Protein AF-A0A1C5VBC5-F1 (afdb_monomer)

Secondary structure (DSSP, 8-state):
--HHHHHHHHHHHHHHHHHHTT-TTTEEEEEESS----S-SEEE-TTT--EEEEEEHHHHTTS-HHHHHHHHHHHHHHHHHHHT-

Mean predicted aligned error: 3.76 Å

Radius of gyration: 12.6 Å; Cα contacts (8 Å, |Δi|>4): 82; chains: 1; bounding box: 28×31×28 Å

Structure (mmCIF, N/CA/C/O backbone):
data_AF-A0A1C5VBC5-F1
#
_entry.id   AF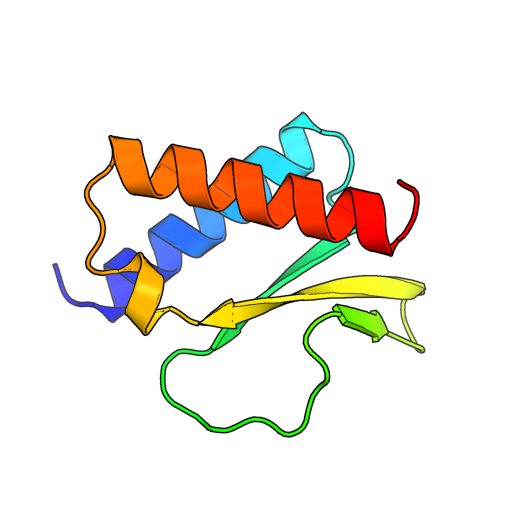-A0A1C5VBC5-F1
#
loop_
_atom_site.group_PDB
_atom_site.id
_atom_site.type_symbol
_atom_site.label_atom_id
_atom_site.label_alt_id
_atom_site.label_comp_id
_atom_site.label_asym_id
_atom_site.label_entity_id
_atom_site.label_seq_id
_atom_site.pdbx_PDB_ins_code
_atom_site.Cartn_x
_atom_site.Cartn_y
_atom_site.Cartn_z
_atom_site.occupancy
_atom_site.B_iso_or_equiv
_atom_site.auth_seq_id
_atom_site.auth_comp_id
_atom_site.auth_asym_id
_atom_site.auth_atom_id
_atom_site.pdbx_PDB_model_num
ATOM 1 N N . MET A 1 1 ? -15.774 4.995 16.156 1.00 57.00 1 MET A N 1
ATOM 2 C CA . MET A 1 1 ? -15.730 3.885 15.173 1.00 57.00 1 MET A CA 1
ATOM 3 C C . MET A 1 1 ? -14.908 2.739 15.742 1.00 57.00 1 MET A C 1
ATOM 5 O O . MET A 1 1 ? -13.990 2.998 16.507 1.00 57.00 1 MET A O 1
ATOM 9 N N . GLN A 1 2 ? -15.201 1.485 15.388 1.00 82.62 2 GLN A N 1
ATOM 10 C CA . GLN A 1 2 ? -14.304 0.372 15.725 1.00 82.62 2 GLN A CA 1
ATOM 11 C C . GLN A 1 2 ? -13.029 0.466 14.869 1.00 82.62 2 GLN A C 1
ATOM 13 O O . GLN A 1 2 ? -13.129 0.756 13.678 1.00 82.62 2 GLN A O 1
ATOM 18 N N . LYS A 1 3 ? -11.844 0.179 15.432 1.00 82.56 3 LYS A N 1
ATOM 19 C CA . LYS A 1 3 ? -10.544 0.249 14.719 1.00 82.56 3 LYS A CA 1
ATOM 20 C C . LYS A 1 3 ? -10.538 -0.506 13.381 1.00 82.56 3 LYS A C 1
ATOM 22 O O . LYS A 1 3 ? -9.922 -0.073 12.416 1.00 82.56 3 LYS A O 1
ATOM 27 N N . LYS A 1 4 ? -11.295 -1.602 13.293 1.00 86.19 4 LYS A N 1
ATOM 28 C CA . LYS A 1 4 ? -11.478 -2.385 12.063 1.00 86.19 4 LYS A CA 1
ATOM 29 C C . LYS A 1 4 ? -12.147 -1.594 10.930 1.00 86.19 4 LYS A C 1
ATOM 31 O O . LYS A 1 4 ? -11.825 -1.810 9.768 1.00 86.19 4 LYS A O 1
ATOM 36 N N . GLN A 1 5 ? -13.070 -0.690 11.255 1.00 89.44 5 GLN A N 1
ATOM 37 C CA . GLN A 1 5 ? -13.731 0.172 10.274 1.00 89.44 5 GLN A CA 1
ATOM 38 C C . GLN A 1 5 ? -12.764 1.240 9.749 1.00 89.44 5 GLN A C 1
ATOM 40 O O . GLN A 1 5 ? -12.627 1.386 8.539 1.00 89.44 5 GLN A O 1
ATOM 45 N N . ILE A 1 6 ? -12.006 1.871 10.650 1.00 90.50 6 ILE A N 1
ATOM 46 C CA . ILE A 1 6 ? -10.950 2.836 10.306 1.00 90.50 6 ILE A CA 1
ATOM 47 C C . ILE A 1 6 ? -9.913 2.182 9.379 1.00 90.50 6 ILE A C 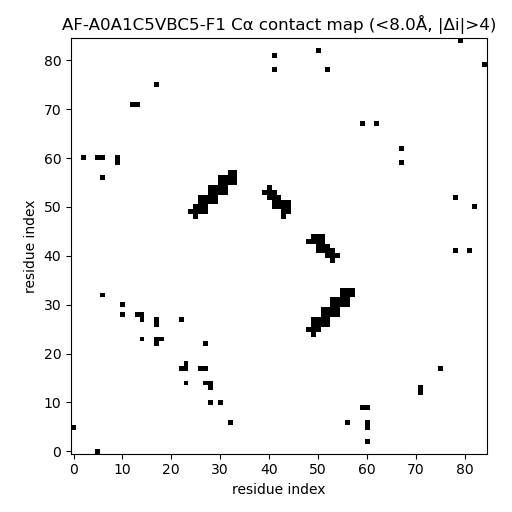1
ATOM 49 O O . ILE A 1 6 ? -9.569 2.726 8.334 1.00 90.50 6 ILE A O 1
ATOM 53 N N . ASN A 1 7 ? -9.478 0.956 9.691 1.00 92.06 7 ASN A N 1
ATOM 54 C CA . ASN A 1 7 ? -8.546 0.216 8.838 1.00 92.06 7 ASN A CA 1
ATOM 55 C C . ASN A 1 7 ? -9.085 0.019 7.408 1.00 92.06 7 ASN A C 1
ATOM 57 O O . ASN A 1 7 ? -8.332 0.178 6.447 1.00 92.06 7 ASN A O 1
ATOM 61 N N . LYS A 1 8 ? -10.376 -0.309 7.249 1.00 93.38 8 LYS A N 1
ATOM 62 C CA . LYS A 1 8 ? -11.002 -0.459 5.923 1.00 93.38 8 LYS A CA 1
ATOM 63 C C . LYS A 1 8 ? -10.993 0.851 5.140 1.00 93.38 8 LYS A C 1
ATOM 65 O O . LYS A 1 8 ? -10.689 0.834 3.949 1.00 93.38 8 LYS A O 1
ATOM 70 N N . GLU A 1 9 ? -11.301 1.963 5.799 1.00 93.94 9 GLU A N 1
ATOM 71 C CA . GLU A 1 9 ? -11.297 3.295 5.185 1.00 93.94 9 GLU A CA 1
ATOM 72 C C . GLU A 1 9 ? -9.892 3.691 4.724 1.00 93.94 9 GLU A C 1
ATOM 74 O O . GLU A 1 9 ? -9.710 4.141 3.596 1.00 93.94 9 GLU A O 1
ATOM 79 N N . ILE A 1 10 ? -8.875 3.420 5.539 1.00 94.12 10 ILE A N 1
ATOM 80 C CA . ILE A 1 10 ? -7.472 3.664 5.194 1.00 94.12 10 ILE A CA 1
ATOM 81 C C . ILE A 1 10 ? -7.041 2.830 3.978 1.00 94.12 10 ILE A C 1
ATOM 83 O O . ILE A 1 10 ? -6.448 3.361 3.038 1.00 94.12 10 ILE A O 1
ATOM 87 N N . ILE A 1 11 ? -7.362 1.531 3.955 1.00 95.50 11 ILE A N 1
ATOM 88 C CA . ILE A 1 11 ? -7.060 0.652 2.811 1.00 95.50 11 ILE A CA 1
ATOM 89 C C . ILE A 1 11 ? -7.759 1.162 1.546 1.00 95.50 11 ILE A C 1
ATOM 91 O O . ILE A 1 11 ? -7.176 1.149 0.459 1.00 95.50 11 ILE A O 1
ATOM 95 N N . HIS A 1 12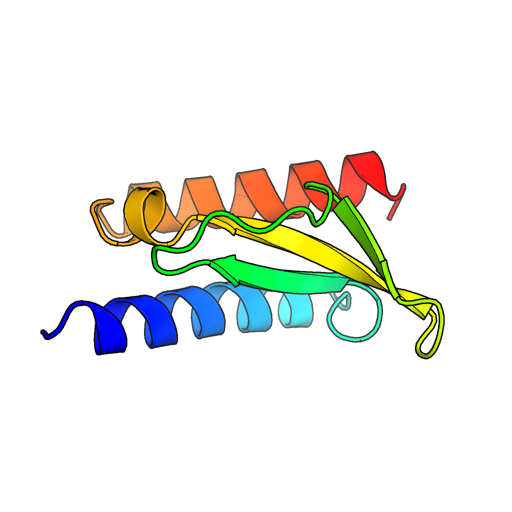 ? -8.999 1.636 1.678 1.00 95.94 12 HIS A N 1
ATOM 96 C CA . HIS A 1 12 ? -9.726 2.239 0.572 1.00 95.94 12 HIS A CA 1
ATOM 97 C C . HIS A 1 12 ? -9.027 3.508 0.062 1.00 95.94 12 HIS A C 1
ATOM 99 O O . HIS A 1 12 ? -8.806 3.617 -1.144 1.00 95.94 12 HIS A O 1
ATOM 105 N N . LYS A 1 13 ? -8.588 4.411 0.953 1.00 95.56 13 LYS A N 1
ATOM 106 C CA . LYS A 1 13 ? -7.817 5.613 0.585 1.00 95.56 13 LYS A CA 1
ATOM 107 C C . LYS A 1 13 ? -6.530 5.253 -0.177 1.00 95.56 13 LYS A C 1
ATOM 109 O O . LYS A 1 13 ? -6.268 5.846 -1.222 1.00 95.56 13 LYS A O 1
ATOM 114 N N . PHE A 1 14 ? -5.783 4.232 0.261 1.00 96.44 14 PHE A N 1
ATOM 115 C CA . PHE A 1 14 ? -4.616 3.723 -0.479 1.00 96.44 14 PHE A CA 1
ATOM 116 C C . PHE A 1 14 ? -4.970 3.288 -1.902 1.00 96.44 14 PHE A C 1
ATOM 118 O O . PHE A 1 14 ? -4.354 3.744 -2.863 1.00 96.44 14 PHE A O 1
ATOM 125 N N . ARG A 1 15 ? -5.973 2.417 -2.051 1.00 96.44 15 ARG A N 1
ATOM 126 C CA . ARG A 1 15 ? -6.365 1.873 -3.360 1.00 96.44 15 ARG A CA 1
ATOM 127 C C . ARG A 1 15 ? -6.915 2.942 -4.296 1.00 96.44 15 ARG A C 1
ATOM 129 O O . ARG A 1 15 ? -6.600 2.926 -5.481 1.00 96.44 15 ARG A O 1
ATOM 136 N N . MET A 1 16 ? -7.674 3.900 -3.768 1.00 96.56 16 MET A N 1
ATOM 137 C CA . MET A 1 16 ? -8.135 5.054 -4.538 1.00 96.56 16 MET A CA 1
ATOM 138 C C . MET A 1 16 ? -6.961 5.901 -5.029 1.00 96.56 16 MET A C 1
ATOM 140 O O . MET A 1 16 ? -6.930 6.264 -6.201 1.00 96.56 16 MET A O 1
ATOM 144 N N . LYS A 1 17 ? -5.957 6.156 -4.181 1.00 95.75 17 LYS A N 1
ATOM 145 C CA . LYS A 1 17 ? -4.763 6.906 -4.590 1.00 95.75 17 LYS A CA 1
ATOM 146 C C . LYS A 1 17 ? -3.957 6.163 -5.659 1.00 95.75 17 LYS A C 1
ATOM 148 O O . LYS A 1 17 ? -3.539 6.781 -6.632 1.00 95.75 17 LYS A O 1
ATOM 153 N N . LEU A 1 18 ? -3.785 4.848 -5.515 1.00 95.44 18 LEU A N 1
ATOM 154 C CA . LEU A 1 18 ? -3.124 4.010 -6.521 1.00 95.44 18 LEU A CA 1
ATOM 155 C C . LEU A 1 18 ? -3.857 4.057 -7.865 1.00 95.44 18 LEU A C 1
ATOM 157 O O . LEU A 1 18 ? -3.209 4.225 -8.895 1.00 95.44 18 LEU A O 1
ATOM 161 N N . ARG A 1 19 ? -5.194 4.012 -7.844 1.00 96.12 19 ARG A N 1
ATOM 162 C CA . ARG A 1 19 ? -6.032 4.153 -9.040 1.00 96.12 19 ARG A CA 1
ATOM 163 C C . ARG A 1 19 ? -5.884 5.519 -9.709 1.00 96.12 19 ARG A C 1
ATOM 165 O O . ARG A 1 19 ? -5.725 5.606 -10.921 1.00 96.12 19 ARG A O 1
ATOM 172 N N . THR A 1 20 ? -5.874 6.600 -8.929 1.00 95.12 20 THR A N 1
ATOM 173 C CA . THR A 1 20 ? -5.624 7.954 -9.454 1.00 95.12 20 THR A CA 1
ATOM 174 C C . THR A 1 20 ? -4.254 8.058 -10.133 1.00 95.12 20 THR A C 1
ATOM 176 O O . THR A 1 20 ? -4.099 8.794 -11.105 1.00 95.12 20 THR A O 1
ATOM 179 N N . LEU A 1 21 ? -3.268 7.294 -9.658 1.00 93.62 21 LEU A N 1
ATOM 180 C CA . LEU A 1 21 ? -1.921 7.231 -10.227 1.00 93.62 21 LEU A CA 1
ATOM 181 C C . LEU A 1 21 ? -1.773 6.208 -11.368 1.00 93.62 21 LEU A C 1
ATOM 183 O O . LEU A 1 21 ? -0.679 6.101 -11.918 1.00 93.62 21 LEU A O 1
ATOM 187 N N . LYS A 1 22 ? -2.838 5.482 -11.743 1.00 94.69 22 LYS A N 1
ATOM 188 C CA . LYS A 1 22 ? -2.815 4.389 -12.736 1.00 94.69 22 LYS A CA 1
ATOM 189 C C . LYS A 1 22 ? -1.838 3.259 -12.376 1.00 94.69 22 LYS A C 1
ATOM 191 O O . LYS A 1 22 ? -1.155 2.703 -13.240 1.00 94.69 22 LYS A O 1
ATOM 196 N N . LEU A 1 23 ? -1.710 2.972 -11.081 1.00 93.62 23 LEU A N 1
ATOM 197 C CA . LEU A 1 23 ? -0.816 1.951 -10.529 1.00 93.62 23 LEU A CA 1
ATOM 198 C C . LEU A 1 23 ? -1.565 0.742 -9.966 1.00 93.62 23 LEU A C 1
ATOM 200 O O . LEU A 1 23 ? -0.920 -0.204 -9.533 1.00 93.62 23 LEU A O 1
ATOM 204 N N . GLU A 1 24 ? -2.894 0.739 -9.970 1.00 92.69 24 GLU A N 1
ATOM 205 C CA . GLU A 1 24 ? -3.742 -0.279 -9.343 1.00 92.69 24 GLU A CA 1
ATOM 206 C C . GLU A 1 24 ? -3.491 -1.707 -9.847 1.00 92.69 24 GLU A C 1
ATOM 208 O O . GLU A 1 24 ? -3.643 -2.659 -9.078 1.00 92.69 24 GLU A O 1
ATOM 213 N N . ASP A 1 25 ? -3.061 -1.854 -11.101 1.00 92.44 25 ASP A N 1
ATOM 214 C CA . ASP A 1 25 ? -2.742 -3.147 -11.714 1.00 92.44 25 ASP A CA 1
ATOM 215 C C . ASP A 1 25 ? -1.317 -3.610 -11.385 1.00 92.44 25 ASP A C 1
ATOM 217 O O . ASP A 1 25 ? -1.026 -4.803 -11.399 1.00 92.44 25 ASP A O 1
ATOM 221 N N . LYS A 1 26 ? -0.424 -2.672 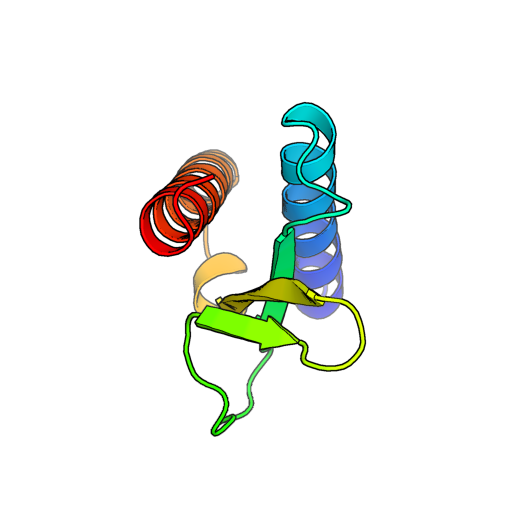-11.048 1.00 93.69 26 LYS A N 1
ATOM 222 C CA . LYS A 1 26 ? 1.010 -2.923 -10.838 1.00 93.69 26 LYS A CA 1
ATOM 223 C C . LYS A 1 26 ? 1.417 -2.941 -9.372 1.00 93.69 26 LYS A C 1
ATOM 225 O O . LYS A 1 26 ? 2.371 -3.628 -9.031 1.00 93.69 26 LYS A O 1
ATOM 230 N N . LEU A 1 27 ? 0.726 -2.189 -8.522 1.00 95.69 27 LEU A N 1
ATOM 231 C CA . LEU A 1 27 ? 1.081 -1.939 -7.133 1.00 95.69 27 LEU A CA 1
ATOM 232 C C . LEU A 1 27 ? -0.166 -2.027 -6.247 1.00 95.69 27 LEU A C 1
ATOM 234 O O . LEU A 1 27 ? -1.211 -1.471 -6.576 1.00 95.69 27 LEU A O 1
ATOM 238 N N . ASP A 1 28 ? -0.059 -2.701 -5.105 1.00 96.25 28 ASP A N 1
ATOM 239 C CA . ASP A 1 28 ? -1.111 -2.739 -4.084 1.00 96.25 28 ASP A CA 1
ATOM 240 C C . ASP A 1 28 ? -0.542 -2.625 -2.668 1.00 96.25 28 ASP A C 1
ATOM 242 O O . ASP A 1 28 ? 0.631 -2.907 -2.402 1.00 96.25 28 ASP A O 1
ATOM 246 N N . VAL A 1 29 ? -1.416 -2.256 -1.737 1.00 95.50 29 VAL A N 1
ATOM 247 C CA . VAL A 1 29 ? -1.102 -2.204 -0.311 1.00 95.50 29 VAL A CA 1
ATOM 248 C C . VAL A 1 29 ? -1.383 -3.554 0.349 1.00 95.50 29 VAL A C 1
ATOM 250 O O . VAL A 1 29 ? -2.423 -4.176 0.125 1.00 95.50 29 VAL A O 1
ATOM 253 N N . PHE A 1 30 ? -0.478 -3.997 1.220 1.00 94.56 30 PHE A N 1
ATOM 254 C CA . PHE A 1 30 ? -0.674 -5.163 2.077 1.00 94.56 30 PHE A CA 1
ATOM 255 C C . PHE A 1 30 ? -0.795 -4.734 3.549 1.00 94.56 30 PHE A C 1
ATOM 257 O O . PHE A 1 30 ? 0.223 -4.497 4.214 1.00 94.56 30 PHE A O 1
ATOM 264 N N . PRO A 1 31 ? -2.027 -4.611 4.073 1.00 93.06 31 PRO A N 1
ATOM 265 C CA . PRO A 1 31 ? -2.265 -4.156 5.434 1.00 93.06 31 PRO A CA 1
ATOM 266 C C . PRO A 1 31 ? -1.960 -5.256 6.456 1.00 93.06 31 PRO A C 1
ATOM 268 O O . PRO A 1 31 ? -2.325 -6.419 6.281 1.00 93.06 31 PRO A O 1
ATOM 271 N N . ILE A 1 32 ? -1.332 -4.875 7.565 1.00 90.25 32 ILE A N 1
ATOM 272 C CA . ILE A 1 32 ? -1.098 -5.732 8.727 1.00 90.25 32 ILE A CA 1
ATOM 273 C C . ILE A 1 32 ? -1.765 -5.112 9.935 1.00 90.25 32 ILE A C 1
ATOM 275 O O . ILE A 1 32 ? -1.371 -4.040 10.387 1.00 90.25 32 ILE A O 1
ATOM 279 N N . GLU A 1 33 ? -2.756 -5.812 10.478 1.00 83.62 33 GLU A N 1
ATOM 280 C CA . GLU A 1 33 ? -3.505 -5.318 11.629 1.00 83.62 33 GLU A CA 1
ATOM 281 C C . GLU A 1 33 ? -2.715 -5.439 12.934 1.00 83.62 33 GLU A C 1
ATOM 283 O O . GLU A 1 33 ? -2.583 -4.448 13.640 1.00 83.62 33 GLU A O 1
ATOM 28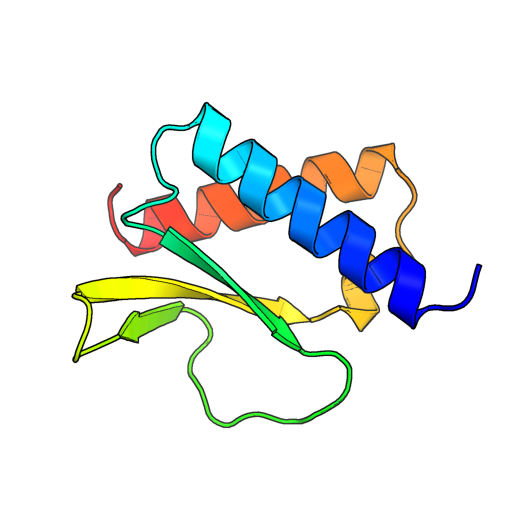8 N N . ASN A 1 34 ? -2.193 -6.631 13.252 1.00 70.00 34 ASN A N 1
ATOM 289 C CA . ASN A 1 34 ? -1.526 -6.880 14.541 1.00 70.00 34 ASN A CA 1
ATOM 290 C C . ASN A 1 34 ? -0.516 -8.042 14.543 1.00 70.00 34 ASN A C 1
ATOM 292 O O . ASN A 1 34 ? 0.037 -8.392 15.581 1.00 70.00 34 ASN A O 1
ATOM 296 N N . THR A 1 35 ? -0.288 -8.691 13.401 1.00 66.44 35 THR A N 1
ATOM 297 C CA . THR A 1 35 ? 0.492 -9.935 13.328 1.00 66.44 35 THR A CA 1
ATOM 298 C C . THR A 1 35 ? 1.888 -9.717 12.771 1.00 66.44 35 THR A C 1
ATOM 300 O O . THR A 1 35 ? 2.065 -9.109 11.714 1.00 66.44 35 THR A O 1
ATOM 303 N N . PHE A 1 36 ? 2.881 -10.313 13.430 1.00 63.81 36 PHE A N 1
ATOM 304 C CA . PHE A 1 36 ? 4.228 -10.434 12.890 1.00 63.81 36 PHE A CA 1
ATOM 305 C C . PHE A 1 36 ? 4.198 -11.341 11.652 1.00 63.81 36 PHE A C 1
ATOM 307 O O . PHE A 1 36 ? 3.988 -12.549 11.753 1.00 63.81 36 PHE A O 1
ATOM 314 N N . THR A 1 37 ? 4.375 -10.765 10.462 1.00 76.25 37 THR A N 1
ATOM 315 C CA . THR A 1 37 ? 4.469 -11.538 9.216 1.00 76.25 37 THR A CA 1
ATOM 316 C C . THR A 1 37 ? 5.903 -11.521 8.702 1.00 76.25 37 THR A C 1
ATOM 318 O O . THR A 1 37 ? 6.522 -10.462 8.614 1.00 76.25 37 THR A O 1
ATOM 321 N N . ARG A 1 38 ? 6.418 -12.689 8.293 1.00 81.25 38 ARG A N 1
ATOM 322 C CA . ARG A 1 38 ? 7.779 -12.847 7.740 1.00 81.25 38 ARG A CA 1
ATOM 323 C C . ARG A 1 38 ? 7.960 -12.261 6.334 1.00 81.25 38 ARG A C 1
ATOM 325 O O . ARG A 1 38 ? 9.069 -12.273 5.814 1.00 81.25 38 ARG A O 1
ATOM 332 N N . ARG A 1 39 ? 6.888 -11.768 5.698 1.00 82.75 39 ARG A N 1
ATOM 333 C CA . ARG A 1 39 ? 6.987 -11.129 4.377 1.00 82.75 39 ARG A CA 1
ATOM 334 C C . ARG A 1 39 ? 7.851 -9.877 4.464 1.00 82.75 39 ARG A C 1
ATOM 336 O O . ARG A 1 39 ? 7.741 -9.113 5.428 1.00 82.75 39 ARG A O 1
ATOM 343 N N . GLN A 1 40 ? 8.670 -9.675 3.439 1.00 89.06 40 GLN A N 1
ATOM 344 C CA . GLN A 1 40 ? 9.471 -8.468 3.274 1.00 89.06 40 GLN A CA 1
ATOM 345 C C . GLN A 1 40 ? 8.566 -7.229 3.194 1.00 89.06 40 GLN A C 1
ATOM 347 O O . GLN A 1 40 ? 7.359 -7.333 2.964 1.00 89.06 40 GLN A O 1
ATOM 352 N N . ARG A 1 41 ? 9.135 -6.042 3.431 1.00 90.62 41 ARG A N 1
ATOM 353 C CA . ARG A 1 41 ? 8.381 -4.780 3.353 1.00 90.62 41 ARG A CA 1
ATOM 354 C C . ARG A 1 41 ? 7.863 -4.516 1.938 1.00 90.62 41 ARG A C 1
ATOM 356 O O . ARG A 1 41 ? 6.764 -3.998 1.796 1.00 90.62 41 ARG A O 1
ATOM 363 N N . TYR A 1 42 ? 8.633 -4.915 0.934 1.00 95.00 42 TYR A N 1
ATOM 364 C CA . TYR A 1 42 ? 8.312 -4.806 -0.480 1.00 95.00 42 TYR A CA 1
ATOM 365 C C . TYR A 1 42 ? 8.556 -6.167 -1.125 1.00 95.00 42 TYR A C 1
ATOM 367 O O . TYR A 1 42 ? 9.548 -6.817 -0.801 1.00 95.00 42 TYR A O 1
ATOM 375 N N . TRP A 1 43 ? 7.655 -6.622 -1.988 1.00 95.50 43 TRP A N 1
ATOM 376 C CA . TRP A 1 43 ? 7.867 -7.827 -2.792 1.00 95.50 43 TRP A CA 1
ATOM 377 C C . TRP A 1 43 ? 7.009 -7.790 -4.053 1.00 95.50 43 TRP A C 1
ATOM 379 O O . TRP A 1 43 ? 6.045 -7.031 -4.135 1.00 95.50 43 TRP A O 1
ATOM 389 N N . ILE A 1 44 ? 7.346 -8.641 -5.017 1.00 94.69 44 ILE A N 1
ATOM 390 C CA . ILE A 1 44 ? 6.526 -8.908 -6.198 1.00 94.69 44 ILE A CA 1
ATOM 391 C C . ILE A 1 44 ? 5.880 -10.276 -6.007 1.00 94.69 44 ILE A C 1
ATOM 393 O O . ILE A 1 44 ? 6.541 -11.235 -5.606 1.00 94.69 44 ILE A O 1
ATOM 397 N N . ASP A 1 45 ? 4.577 -10.365 -6.239 1.00 92.81 45 ASP A N 1
ATOM 398 C CA . ASP A 1 45 ? 3.877 -11.640 -6.276 1.00 92.81 45 ASP A CA 1
ATOM 399 C C . ASP A 1 45 ? 4.270 -12.407 -7.542 1.00 92.81 45 ASP A C 1
ATOM 401 O O . ASP A 1 45 ? 4.018 -11.959 -8.658 1.00 92.81 45 ASP A O 1
ATOM 405 N N . GLY A 1 46 ? 4.888 -13.575 -7.364 1.00 89.19 46 GLY A N 1
ATOM 406 C CA . GLY A 1 46 ? 5.369 -14.404 -8.468 1.00 89.19 46 GLY A CA 1
ATOM 407 C C . GLY A 1 46 ? 4.261 -14.990 -9.347 1.00 89.19 46 GLY A C 1
ATOM 408 O O . GLY A 1 46 ? 4.561 -15.436 -10.448 1.00 89.19 46 GLY A O 1
ATOM 409 N N . GLN A 1 47 ? 3.001 -14.994 -8.894 1.00 90.44 47 GLN A N 1
ATOM 410 C CA . GLN A 1 47 ? 1.875 -15.477 -9.702 1.00 90.44 47 GLN A CA 1
ATOM 411 C C . GLN A 1 47 ? 1.293 -14.382 -10.596 1.00 90.44 47 GLN A C 1
ATOM 413 O O . GLN A 1 47 ? 0.990 -14.627 -11.760 1.00 90.44 47 GLN A O 1
ATOM 418 N N . THR A 1 48 ? 1.121 -13.178 -10.050 1.00 90.31 48 THR A N 1
ATOM 419 C CA . THR A 1 48 ? 0.443 -12.071 -10.742 1.00 90.31 48 THR A CA 1
ATOM 420 C C . THR A 1 48 ? 1.407 -11.049 -11.343 1.00 90.31 48 THR A C 1
ATOM 422 O O . THR A 1 48 ? 0.996 -10.231 -12.159 1.00 90.31 48 THR A O 1
ATOM 425 N N . GLY A 1 49 ? 2.677 -11.050 -10.929 1.00 91.75 49 GLY A N 1
ATOM 426 C CA . GLY A 1 49 ? 3.639 -9.990 -11.240 1.00 91.75 49 GLY A CA 1
ATOM 427 C C . GLY A 1 49 ? 3.349 -8.670 -10.516 1.00 91.75 49 GLY A C 1
ATOM 428 O O . GLY A 1 49 ? 4.047 -7.682 -10.744 1.00 91.75 49 GLY A O 1
ATOM 429 N N . LYS A 1 50 ? 2.337 -8.631 -9.639 1.00 94.38 50 LYS A N 1
ATOM 430 C CA . LYS A 1 50 ? 1.925 -7.419 -8.930 1.00 94.38 50 LYS A CA 1
ATOM 431 C C . LYS A 1 50 ? 2.880 -7.118 -7.779 1.00 94.38 50 LYS A C 1
ATOM 433 O O . LYS A 1 50 ? 3.194 -7.991 -6.967 1.00 94.38 50 LYS A O 1
ATOM 438 N N . ALA A 1 51 ? 3.330 -5.874 -7.689 1.00 95.94 51 ALA A N 1
ATOM 439 C CA . ALA A 1 51 ? 4.137 -5.384 -6.588 1.00 95.94 51 ALA A CA 1
ATOM 440 C C . ALA A 1 51 ? 3.264 -5.082 -5.363 1.00 95.94 51 ALA A C 1
ATOM 442 O O . ALA A 1 51 ? 2.149 -4.570 -5.468 1.00 95.94 51 ALA A O 1
ATOM 443 N N . PHE A 1 52 ? 3.788 -5.370 -4.179 1.00 95.50 52 PHE A N 1
ATOM 444 C CA . PHE A 1 52 ? 3.120 -5.125 -2.910 1.00 95.50 52 PHE A CA 1
ATOM 445 C C . PHE A 1 52 ? 4.046 -4.400 -1.946 1.00 95.50 52 PHE A C 1
ATOM 447 O O . PHE A 1 52 ? 5.241 -4.695 -1.863 1.00 95.50 52 PHE A O 1
ATOM 454 N N . PHE A 1 53 ? 3.467 -3.490 -1.165 1.00 95.12 53 PHE A N 1
ATOM 455 C CA . PHE A 1 53 ? 4.139 -2.860 -0.035 1.00 95.12 53 PHE A CA 1
ATOM 456 C C . PHE A 1 53 ? 3.350 -3.070 1.254 1.00 95.12 53 PHE A C 1
ATOM 458 O O . PHE A 1 53 ? 2.128 -2.926 1.314 1.00 95.12 53 PHE A O 1
ATOM 465 N N . LYS A 1 54 ? 4.071 -3.438 2.307 1.00 93.31 54 LYS A N 1
ATOM 466 C CA . LYS A 1 54 ? 3.532 -3.722 3.632 1.00 93.31 54 LYS A CA 1
ATOM 467 C C . LYS A 1 54 ? 3.259 -2.431 4.395 1.00 93.31 54 LYS A C 1
ATOM 469 O O . LYS A 1 54 ? 4.112 -1.546 4.443 1.00 93.31 54 LYS A O 1
ATOM 474 N N . VAL A 1 55 ? 2.120 -2.386 5.082 1.00 92.38 55 VAL A N 1
ATOM 475 C CA . VAL A 1 55 ? 1.738 -1.272 5.953 1.00 92.38 55 VAL A CA 1
ATOM 476 C C . VAL A 1 55 ? 1.205 -1.796 7.280 1.00 92.38 55 VAL A C 1
ATOM 478 O O . VAL A 1 55 ? 0.311 -2.639 7.305 1.00 92.38 55 VAL A O 1
ATOM 481 N N . HIS A 1 56 ? 1.745 -1.290 8.386 1.00 90.62 56 HIS A N 1
ATOM 482 C CA . HIS A 1 56 ? 1.241 -1.583 9.723 1.00 90.62 56 HIS A CA 1
ATOM 483 C C . HIS A 1 56 ? 0.066 -0.654 10.033 1.00 90.62 56 HIS A C 1
ATOM 485 O O . HIS A 1 56 ? 0.205 0.565 10.079 1.00 90.62 56 HIS A O 1
ATOM 491 N N . MET A 1 57 ? -1.118 -1.234 10.218 1.00 91.12 57 MET A N 1
ATOM 492 C CA . MET A 1 57 ? -2.350 -0.468 10.408 1.00 91.12 57 MET A CA 1
ATOM 493 C C . MET A 1 57 ? -2.414 0.196 11.780 1.00 91.12 57 MET A C 1
ATOM 495 O O . MET A 1 57 ? -3.097 1.204 11.922 1.00 91.12 57 MET A O 1
ATOM 499 N N . TRP A 1 58 ? -1.697 -0.343 12.771 1.00 87.94 58 TRP A N 1
ATOM 500 C CA . TRP A 1 58 ? -1.574 0.268 14.095 1.00 87.94 58 TRP A CA 1
ATOM 501 C C . TRP A 1 58 ? -0.971 1.674 14.025 1.00 87.94 58 TRP A C 1
ATOM 503 O O . TRP A 1 58 ? -1.477 2.586 14.671 1.00 87.94 58 TRP A O 1
ATOM 513 N N . ASP A 1 59 ? 0.036 1.859 13.170 1.00 85.62 59 ASP A N 1
ATOM 514 C CA . ASP A 1 59 ? 0.707 3.150 12.987 1.00 85.62 59 ASP A CA 1
ATOM 515 C C . ASP A 1 59 ? -0.194 4.165 12.279 1.00 85.62 59 ASP A C 1
ATOM 517 O O . ASP A 1 59 ? 0.008 5.363 12.399 1.00 85.62 59 ASP A O 1
ATOM 521 N N . LEU A 1 60 ? -1.183 3.690 11.517 1.00 90.56 60 LEU A N 1
ATOM 522 C CA . LEU A 1 60 ? -2.049 4.532 10.698 1.00 90.56 60 LEU A CA 1
ATOM 523 C C . LEU A 1 60 ? -3.374 4.886 11.343 1.00 90.56 60 LEU A C 1
ATOM 525 O O . LEU A 1 60 ? -3.883 5.980 11.137 1.00 90.56 60 LEU A O 1
ATOM 529 N N . ASN A 1 61 ? -3.967 3.952 12.080 1.00 89.75 61 ASN A N 1
ATOM 530 C CA . ASN A 1 61 ? -5.293 4.150 12.655 1.00 89.75 61 ASN A CA 1
ATOM 531 C C . ASN A 1 61 ? -5.306 5.121 13.842 1.00 89.75 61 ASN A C 1
ATOM 533 O O . ASN A 1 61 ? -6.384 5.419 14.353 1.00 89.75 61 ASN A O 1
ATOM 537 N N . SER A 1 62 ? -4.127 5.576 14.269 1.00 88.25 62 SER A N 1
ATOM 538 C CA . SER A 1 62 ? -3.944 6.569 15.327 1.00 88.25 62 SER A CA 1
ATOM 539 C C . SER A 1 62 ? -3.605 7.963 14.783 1.00 88.25 62 SER A C 1
ATOM 541 O O . SER A 1 62 ? -3.518 8.891 15.577 1.00 88.25 62 SER A O 1
ATOM 543 N N . LEU A 1 63 ? -3.408 8.111 13.464 1.00 91.38 63 LEU A N 1
ATOM 544 C CA . LEU A 1 63 ? -3.101 9.393 12.823 1.00 91.38 63 LEU A CA 1
ATOM 545 C C . LEU A 1 63 ? -4.366 10.203 12.555 1.00 91.38 63 LEU A C 1
ATOM 547 O O . LEU A 1 63 ? -5.422 9.642 12.241 1.00 91.38 63 LEU A O 1
ATOM 551 N N . GLU A 1 64 ? -4.232 11.525 12.600 1.00 92.31 64 GLU A N 1
ATOM 552 C CA . GLU A 1 64 ? -5.284 12.422 12.132 1.00 92.31 64 GLU A CA 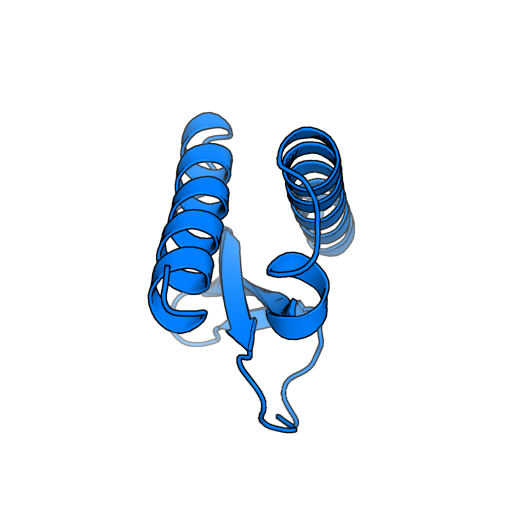1
ATOM 553 C C . GLU A 1 64 ? -5.380 12.433 10.602 1.00 92.31 64 GLU A C 1
ATOM 555 O O . GLU A 1 64 ? -4.480 11.985 9.893 1.00 92.31 64 GLU A O 1
ATOM 560 N N . GLU A 1 65 ? -6.485 12.944 10.057 1.00 90.50 65 GLU A N 1
ATOM 561 C CA . GLU A 1 65 ? -6.777 12.838 8.623 1.00 90.50 65 GLU A CA 1
ATOM 562 C C . GLU A 1 65 ? -5.703 13.470 7.724 1.00 90.50 65 GLU A C 1
ATOM 564 O O . GLU A 1 65 ? -5.321 12.869 6.716 1.00 90.50 65 GLU A O 1
ATOM 569 N N . TYR A 1 66 ? -5.185 14.641 8.104 1.00 92.19 66 TYR A N 1
ATOM 570 C CA . TYR A 1 66 ? -4.123 15.318 7.359 1.00 92.19 66 TYR A CA 1
ATOM 571 C C . TYR A 1 66 ? -2.812 14.518 7.375 1.00 92.19 66 TYR A C 1
ATOM 573 O O . TYR A 1 66 ? -2.196 14.298 6.331 1.00 92.19 66 TYR A O 1
ATOM 581 N N . GLU A 1 67 ? -2.404 14.029 8.547 1.00 94.44 67 GLU A N 1
ATOM 582 C CA . GLU A 1 67 ? -1.194 13.217 8.711 1.00 94.44 67 GLU A CA 1
ATOM 583 C C . GLU A 1 67 ? -1.316 11.879 7.979 1.00 94.44 67 GLU A C 1
ATOM 585 O O . GLU A 1 67 ? -0.382 11.435 7.313 1.00 94.44 67 GLU A O 1
ATOM 590 N N . LEU A 1 68 ? -2.497 11.262 8.043 1.00 94.56 68 LEU A N 1
ATOM 591 C CA . LEU A 1 68 ? -2.822 10.035 7.332 1.00 94.56 68 LEU A CA 1
ATOM 592 C C . LEU A 1 68 ? -2.656 10.212 5.820 1.00 94.56 68 LEU A C 1
ATOM 594 O O . LEU A 1 68 ? -2.105 9.330 5.162 1.00 94.56 68 LEU A O 1
ATOM 598 N N . GLU A 1 69 ? -3.121 11.326 5.252 1.00 94.69 69 GLU A N 1
ATOM 599 C CA . GLU A 1 69 ? -2.958 11.584 3.822 1.00 94.69 69 GLU A CA 1
ATOM 600 C C . GLU A 1 69 ? -1.482 11.741 3.431 1.00 94.69 69 GLU A C 1
ATOM 602 O O . GLU A 1 69 ? -1.042 11.144 2.441 1.00 94.69 69 GLU A O 1
ATOM 607 N N . GLN A 1 70 ? -0.703 12.489 4.217 1.00 95.38 70 GLN A N 1
ATOM 608 C CA . GLN A 1 70 ? 0.738 12.637 3.994 1.00 95.38 70 GLN A CA 1
ATOM 609 C C . GLN A 1 70 ? 1.451 11.286 4.069 1.00 95.38 70 GLN A C 1
ATOM 611 O O . GLN A 1 70 ? 2.234 10.947 3.180 1.00 95.38 70 GLN A O 1
ATOM 616 N N . GLU A 1 71 ? 1.117 10.469 5.065 1.00 95.50 71 GLU A N 1
ATOM 617 C CA . GLU A 1 71 ? 1.720 9.155 5.254 1.00 95.50 71 GLU A CA 1
ATOM 618 C C . GLU A 1 71 ? 1.332 8.176 4.131 1.00 95.50 71 GLU A C 1
ATOM 620 O O . GLU A 1 71 ? 2.169 7.411 3.645 1.00 95.50 71 GLU A O 1
ATOM 625 N N . ILE A 1 72 ? 0.083 8.210 3.649 1.00 95.25 72 ILE A N 1
ATOM 626 C CA . ILE A 1 72 ? -0.344 7.432 2.474 1.00 95.25 72 ILE A CA 1
ATOM 627 C C . ILE A 1 72 ? 0.498 7.816 1.251 1.00 95.25 72 ILE A C 1
ATOM 629 O O . ILE A 1 72 ? 1.031 6.936 0.568 1.00 95.25 72 ILE A O 1
ATOM 633 N N . ASN A 1 73 ? 0.647 9.117 0.987 1.00 95.12 73 ASN A N 1
ATOM 634 C CA . ASN A 1 73 ? 1.432 9.615 -0.143 1.00 95.12 73 ASN A CA 1
ATOM 635 C C . ASN A 1 73 ? 2.909 9.216 -0.017 1.00 95.12 73 ASN A C 1
ATOM 637 O O . ASN A 1 73 ? 3.500 8.738 -0.988 1.00 95.12 73 ASN A O 1
ATOM 641 N N . ALA A 1 74 ? 3.486 9.351 1.180 1.00 96.00 74 ALA A N 1
ATOM 642 C CA . ALA A 1 74 ? 4.867 8.984 1.466 1.00 96.00 74 ALA A CA 1
ATOM 643 C C . ALA A 1 74 ? 5.120 7.492 1.215 1.00 96.00 74 ALA A C 1
ATOM 645 O O . ALA A 1 74 ? 6.089 7.133 0.545 1.00 96.00 74 ALA A O 1
ATOM 646 N N . ARG A 1 75 ? 4.220 6.611 1.669 1.00 95.50 75 ARG A N 1
ATOM 647 C CA . ARG A 1 75 ? 4.363 5.160 1.467 1.00 95.50 75 ARG A CA 1
ATOM 648 C C . ARG A 1 75 ? 4.210 4.736 0.017 1.00 95.50 75 ARG A C 1
ATOM 650 O O . ARG A 1 75 ? 4.974 3.887 -0.439 1.00 95.50 75 ARG A O 1
ATOM 657 N N . ILE A 1 76 ? 3.274 5.335 -0.717 1.00 95.44 76 ILE A N 1
ATOM 658 C CA . ILE A 1 76 ? 3.143 5.081 -2.157 1.00 95.44 76 ILE A CA 1
ATOM 659 C C . ILE A 1 76 ? 4.401 5.561 -2.887 1.00 95.44 76 ILE A C 1
ATOM 661 O O . ILE A 1 76 ? 4.941 4.821 -3.702 1.00 95.44 76 ILE A O 1
ATOM 665 N N . SER A 1 77 ? 4.910 6.755 -2.569 1.00 95.56 77 SER A N 1
ATOM 666 C CA . SER A 1 77 ? 6.141 7.290 -3.166 1.00 95.56 77 SER A CA 1
ATOM 667 C C . SER A 1 77 ? 7.353 6.395 -2.887 1.00 95.56 77 SER A C 1
ATOM 669 O O . SER A 1 77 ? 8.089 6.039 -3.806 1.00 95.56 77 SER A O 1
ATOM 671 N N . ALA A 1 78 ? 7.516 5.939 -1.642 1.00 95.62 78 ALA A N 1
ATOM 672 C CA . ALA A 1 78 ? 8.585 5.020 -1.265 1.00 95.62 78 ALA A 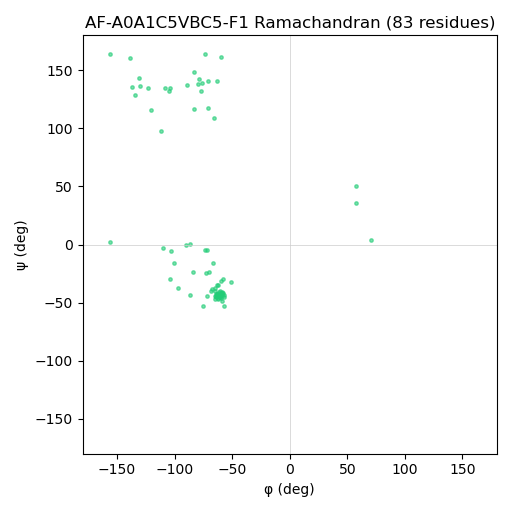CA 1
ATOM 673 C C . ALA A 1 78 ? 8.482 3.676 -2.004 1.00 95.62 78 ALA A C 1
ATOM 675 O O . ALA A 1 78 ? 9.488 3.162 -2.491 1.00 95.62 78 ALA A O 1
ATOM 676 N N . ALA A 1 79 ? 7.270 3.125 -2.135 1.00 95.88 79 ALA A N 1
ATOM 677 C CA . ALA A 1 79 ? 7.042 1.901 -2.895 1.00 95.88 79 ALA A CA 1
ATOM 678 C C . ALA A 1 79 ? 7.381 2.091 -4.383 1.00 95.88 79 ALA A C 1
ATOM 680 O O . ALA A 1 79 ? 8.079 1.265 -4.965 1.00 95.88 79 ALA A O 1
ATOM 681 N N . ARG A 1 80 ? 6.962 3.207 -4.986 1.00 94.94 80 ARG A N 1
ATOM 682 C CA . ARG A 1 80 ? 7.304 3.549 -6.373 1.00 94.94 80 ARG A CA 1
ATOM 683 C C . ARG A 1 80 ? 8.805 3.677 -6.590 1.00 94.94 80 ARG A C 1
ATOM 685 O O . ARG A 1 80 ? 9.320 3.111 -7.546 1.00 94.94 80 ARG A O 1
ATOM 692 N N . ALA A 1 81 ? 9.506 4.371 -5.696 1.00 95.88 81 ALA A N 1
AT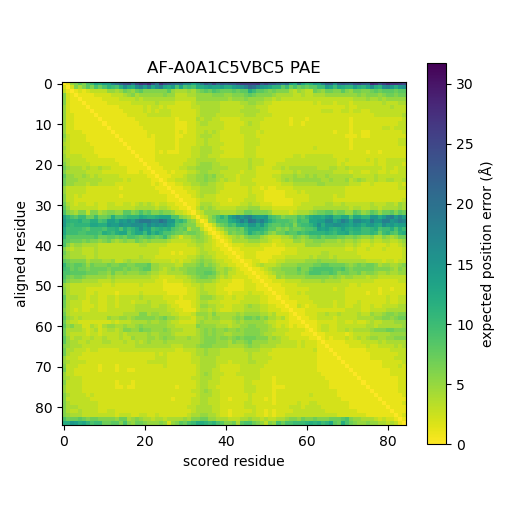OM 693 C CA . ALA A 1 81 ? 10.956 4.514 -5.768 1.00 95.88 81 ALA A CA 1
ATOM 694 C C . ALA A 1 81 ? 11.663 3.153 -5.663 1.00 95.88 81 ALA A C 1
ATOM 696 O O . ALA A 1 81 ? 12.597 2.886 -6.414 1.00 95.88 81 ALA A O 1
ATOM 697 N N . TYR A 1 82 ? 11.183 2.272 -4.778 1.00 96.06 82 TYR A N 1
ATOM 698 C CA . TYR A 1 82 ? 11.733 0.928 -4.609 1.00 96.06 82 TYR A CA 1
ATOM 699 C C . TYR A 1 82 ? 11.562 0.060 -5.865 1.00 96.06 82 TYR A C 1
ATOM 701 O O . TYR A 1 82 ? 12.502 -0.615 -6.276 1.00 96.06 82 TYR A O 1
ATOM 709 N N . PHE A 1 83 ? 10.380 0.093 -6.489 1.00 94.31 83 PHE A N 1
ATOM 710 C CA . PHE A 1 83 ? 10.072 -0.697 -7.688 1.00 94.31 83 PHE A CA 1
ATOM 711 C C . PHE A 1 83 ? 10.397 0.006 -9.014 1.00 94.31 83 PHE A C 1
ATOM 713 O O . PHE A 1 83 ? 10.184 -0.588 -10.067 1.00 94.31 83 PHE A O 1
ATOM 720 N N . GLN A 1 84 ? 10.902 1.243 -8.972 1.00 92.94 84 GLN A N 1
ATOM 721 C CA . GLN A 1 8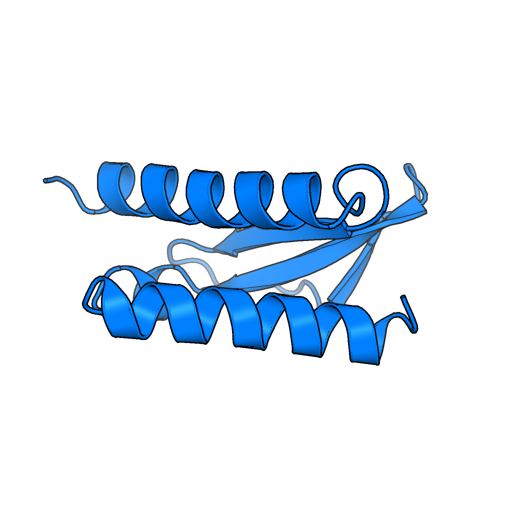4 ? 11.221 2.071 -10.142 1.00 92.94 84 GLN A CA 1
ATOM 722 C C . GLN A 1 84 ? 10.005 2.296 -11.075 1.00 92.94 84 GLN A C 1
ATOM 724 O O . GLN A 1 84 ? 10.089 2.076 -12.283 1.00 92.94 84 GLN A O 1
ATOM 729 N N . MET A 1 85 ? 8.868 2.728 -10.499 1.00 87.25 85 MET A N 1
ATOM 730 C CA . MET A 1 85 ? 7.565 2.934 -11.177 1.00 87.25 85 MET A CA 1
ATOM 731 C C . MET A 1 85 ? 7.098 4.392 -11.294 1.00 87.25 85 MET A C 1
ATOM 733 O O . MET A 1 85 ? 7.188 5.165 -10.310 1.00 87.25 85 MET A O 1
#

Nearest PDB structures (foldseek):
  6mdw-assembly1_A  TM=5.073E-01  e=2.036E+00  Homo sapiens
  6j7f-assembly1_A  TM=3.056E-01  e=3.141E-01  Homo sapiens
  8vwi-assembly1_S  TM=3.310E-01  e=9.139E-01  Autographa californica multiple nucleopolyhedrovirus
  6o60-assembly1_A  TM=2.981E-01  e=1.905E+00  Homo sapiens

Foldseek 3Di:
DPLVVLLVVLQVVLLVVCVVVVNNLAEHEDEDEDDDDPDDQWDADPVRRHIYGYDYSVVQSPDDPVVSNVVSVVRVVVRCVVVVD

Sequence (85 aa):
MQKKQINKEIIHKFRMKLRTLKLEDKLDVFPIENTFTRRQRYWIDGQTGKAFFKVHMWDLNSLEEYELEQEINARISAARAYFQM

pLDDT: mean 91.15, std 7.25, range [57.0, 96.56]

Solvent-accessible surface area (backbone atoms only — not comparable to full-atom values): 5032 Å² total; per-residue (Å²): 132,58,70,72,56,49,47,52,54,51,54,47,54,51,52,51,52,28,47,77,68,76,31,57,83,49,41,47,82,42,80,33,75,85,68,94,64,92,68,64,61,61,50,64,40,89,88,77,67,31,30,36,34,58,41,61,39,63,75,48,70,75,47,55,74,71,58,40,52,54,51,50,51,51,52,53,50,52,50,26,63,74,70,73,103